Protein AF-A0A4Q6B117-F1 (afdb_monomer)

Foldseek 3Di:
DCVVVVVVVVVVVVVVVVVVVVVVVPPPPPLRVLQVVLVVCVVVVVLVVSLVSLVVSLVSVVVDPDDPPSNVVSVVVNVVSVVVVVVVVVVVVVVVVVVD

Radius of gyration: 23.7 Å; Cα contacts (8 Å, |Δi|>4): 47; chains: 1; bounding box: 56×23×78 Å

Structure (mmCIF, N/CA/C/O backbone):
data_AF-A0A4Q6B117-F1
#
_entry.id   AF-A0A4Q6B117-F1
#
loop_
_atom_site.group_PDB
_atom_site.id
_atom_site.type_symbol
_atom_site.label_atom_id
_atom_site.label_alt_id
_atom_site.label_comp_id
_atom_site.label_asym_id
_atom_site.label_entity_id
_atom_site.label_seq_id
_atom_site.pdbx_PDB_ins_code
_atom_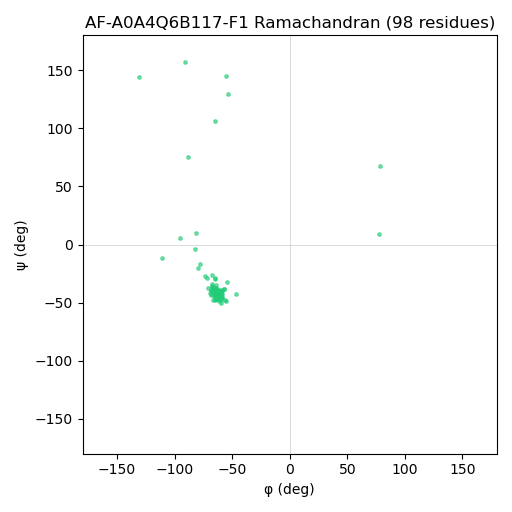site.Cartn_x
_atom_site.Cartn_y
_atom_site.Cartn_z
_atom_site.occupancy
_atom_site.B_iso_or_equiv
_atom_site.auth_seq_id
_atom_site.auth_comp_id
_atom_site.auth_asym_id
_atom_site.auth_atom_id
_atom_site.pdbx_PDB_model_num
ATOM 1 N N . MET A 1 1 ? 32.882 -12.525 -45.042 1.00 64.00 1 MET A N 1
ATOM 2 C CA . MET A 1 1 ? 31.546 -12.829 -44.483 1.00 64.00 1 MET A CA 1
ATOM 3 C C . MET A 1 1 ? 31.539 -13.023 -42.946 1.00 64.00 1 MET A C 1
ATOM 5 O O . MET A 1 1 ? 31.144 -14.088 -42.496 1.00 64.00 1 MET A O 1
ATOM 9 N N . PRO A 1 2 ? 31.935 -12.026 -42.118 1.00 70.81 2 PRO A N 1
ATOM 10 C CA . PRO A 1 2 ? 31.717 -12.077 -40.658 1.00 70.81 2 PRO A CA 1
ATOM 11 C C . PRO A 1 2 ? 30.675 -11.070 -40.119 1.00 70.81 2 PRO A C 1
ATOM 13 O O . PRO A 1 2 ? 30.241 -11.192 -38.980 1.00 70.81 2 PRO A O 1
ATOM 16 N N . VAL A 1 3 ? 30.240 -10.090 -40.924 1.00 79.56 3 VAL A N 1
ATOM 17 C CA . VAL A 1 3 ? 29.383 -8.967 -40.477 1.00 79.56 3 VAL A CA 1
ATOM 18 C C . VAL A 1 3 ? 28.002 -9.432 -39.988 1.00 79.56 3 VAL A C 1
ATOM 20 O O . VAL A 1 3 ? 27.483 -8.904 -39.009 1.00 79.56 3 VAL A O 1
ATOM 23 N N . TYR A 1 4 ? 27.446 -10.478 -40.606 1.00 88.00 4 TYR A N 1
ATOM 24 C CA . TYR A 1 4 ? 26.180 -11.098 -40.196 1.00 88.00 4 TYR A CA 1
ATOM 25 C C . TYR A 1 4 ? 26.195 -11.593 -38.737 1.00 88.00 4 TYR A C 1
ATOM 27 O O . TYR A 1 4 ? 25.213 -11.402 -38.022 1.00 88.00 4 TYR A O 1
ATOM 35 N N . TYR A 1 5 ? 27.314 -12.157 -38.266 1.00 88.69 5 TYR A N 1
ATOM 36 C CA . TYR A 1 5 ? 27.422 -12.645 -36.888 1.00 88.69 5 TYR A CA 1
ATOM 37 C C . TYR A 1 5 ? 27.361 -11.503 -35.874 1.00 88.69 5 TYR A C 1
ATOM 39 O O . TYR A 1 5 ? 26.720 -11.641 -34.836 1.00 88.69 5 TYR A O 1
ATOM 47 N N . PHE A 1 6 ? 27.961 -10.353 -36.196 1.00 88.56 6 PHE A N 1
ATOM 48 C CA . PHE A 1 6 ? 27.893 -9.165 -35.346 1.00 88.56 6 PHE A CA 1
ATOM 49 C C . PHE A 1 6 ? 26.480 -8.573 -35.297 1.00 88.56 6 PHE A C 1
ATOM 51 O O . PHE A 1 6 ? 26.021 -8.181 -34.226 1.00 88.56 6 PHE A O 1
ATOM 58 N N . ILE A 1 7 ? 25.762 -8.566 -36.425 1.00 90.38 7 ILE A N 1
ATOM 59 C CA . ILE A 1 7 ? 24.365 -8.108 -36.483 1.00 90.38 7 ILE A CA 1
ATOM 60 C C . ILE A 1 7 ? 23.464 -9.035 -35.653 1.00 90.38 7 ILE A C 1
ATOM 62 O O . ILE A 1 7 ? 22.675 -8.560 -34.837 1.00 90.38 7 ILE A O 1
ATOM 66 N N . TYR A 1 8 ? 23.613 -10.354 -35.796 1.00 92.38 8 TYR A N 1
ATOM 67 C CA . TYR A 1 8 ? 22.845 -11.327 -35.016 1.00 92.38 8 TYR A CA 1
ATOM 68 C C . TYR A 1 8 ? 23.153 -11.238 -33.510 1.00 92.38 8 TYR A C 1
ATOM 70 O O . TYR A 1 8 ? 22.239 -11.258 -32.681 1.00 92.38 8 TYR A O 1
ATOM 78 N N . ALA A 1 9 ? 24.424 -11.056 -33.141 1.00 91.19 9 ALA A N 1
ATOM 79 C CA . ALA A 1 9 ? 24.831 -10.843 -31.753 1.00 91.19 9 ALA A CA 1
ATOM 80 C C . ALA A 1 9 ? 24.225 -9.557 -31.163 1.00 91.19 9 ALA A C 1
ATOM 82 O O . ALA A 1 9 ? 23.729 -9.575 -30.040 1.00 91.19 9 ALA A O 1
ATOM 83 N N . ALA A 1 10 ? 24.185 -8.457 -31.921 1.00 92.00 10 ALA A N 1
ATOM 84 C CA . ALA A 1 10 ? 23.582 -7.206 -31.461 1.00 92.00 10 ALA A CA 1
ATOM 85 C C . ALA A 1 10 ? 22.063 -7.327 -31.236 1.00 92.00 10 ALA A C 1
ATOM 87 O O . ALA A 1 10 ? 21.547 -6.836 -30.231 1.00 92.00 10 ALA A O 1
ATOM 88 N N . ILE A 1 11 ? 21.349 -8.014 -32.135 1.00 93.88 11 ILE A N 1
ATOM 89 C CA . ILE A 1 11 ? 19.895 -8.222 -32.024 1.00 93.88 11 ILE A CA 1
ATOM 90 C C . ILE A 1 11 ? 19.564 -9.106 -30.821 1.00 93.88 11 ILE A C 1
ATOM 92 O O . ILE A 1 11 ? 18.706 -8.755 -30.012 1.00 93.88 11 ILE A O 1
ATOM 96 N N . THR A 1 12 ? 20.263 -10.233 -30.673 1.00 94.38 12 THR A N 1
ATOM 97 C CA . THR A 1 12 ? 20.047 -11.150 -29.544 1.00 94.38 12 THR A CA 1
ATOM 98 C C . THR A 1 12 ? 20.353 -10.477 -28.207 1.00 94.38 12 THR A C 1
ATOM 100 O O . THR A 1 12 ? 19.540 -10.571 -27.288 1.00 94.38 12 THR A O 1
ATOM 103 N N . LEU A 1 13 ? 21.447 -9.712 -28.110 1.00 93.56 13 LEU A N 1
ATOM 104 C CA . LEU A 1 13 ? 21.774 -8.930 -26.915 1.00 93.56 13 LEU A CA 1
ATOM 105 C C . LEU A 1 13 ? 20.695 -7.877 -26.609 1.00 93.56 13 LEU A C 1
ATOM 107 O O . LEU A 1 13 ? 20.277 -7.735 -25.460 1.00 93.56 13 LEU A O 1
ATOM 111 N N . GLY A 1 14 ? 20.193 -7.183 -27.634 1.00 93.62 14 GLY A N 1
ATOM 112 C CA . GLY A 1 14 ? 19.098 -6.222 -27.506 1.00 93.62 14 GLY A CA 1
ATOM 113 C C . GLY A 1 14 ? 17.810 -6.860 -26.979 1.00 93.62 14 GLY A C 1
ATOM 114 O O . GLY A 1 14 ? 17.200 -6.332 -26.049 1.00 93.62 14 GLY A O 1
ATOM 115 N N . CYS A 1 15 ? 17.427 -8.026 -27.505 1.00 93.00 15 CYS A N 1
ATOM 116 C CA . CYS A 1 15 ? 16.271 -8.783 -27.022 1.00 93.00 15 CYS A CA 1
ATOM 117 C C . CYS A 1 15 ? 16.444 -9.237 -25.567 1.00 93.00 15 CYS A C 1
ATOM 119 O O . CYS A 1 15 ? 15.514 -9.098 -24.775 1.00 93.00 15 CYS A O 1
ATOM 121 N N . VAL A 1 16 ? 17.628 -9.729 -25.189 1.00 93.88 16 VAL A N 1
ATOM 122 C CA . VAL A 1 16 ? 17.918 -10.149 -23.808 1.00 93.88 16 VAL A CA 1
ATOM 123 C C . VAL A 1 16 ? 17.815 -8.966 -22.843 1.00 93.88 16 VAL A C 1
ATOM 125 O O . VAL A 1 16 ? 17.144 -9.071 -21.816 1.00 93.88 16 VAL A O 1
ATOM 128 N N . LEU A 1 17 ? 18.404 -7.816 -23.185 1.00 90.12 17 LEU A N 1
ATOM 129 C CA . LEU A 1 17 ? 18.315 -6.598 -22.372 1.00 90.12 17 LEU A CA 1
ATOM 130 C C . LEU A 1 17 ? 16.876 -6.071 -22.271 1.00 90.12 17 LEU A C 1
ATOM 132 O O . LEU A 1 17 ? 16.453 -5.631 -21.199 1.00 90.12 17 LEU A O 1
ATOM 136 N N . PHE A 1 18 ? 16.107 -6.142 -23.359 1.00 89.31 18 PHE A N 1
ATOM 137 C CA . PHE A 1 18 ? 14.699 -5.748 -23.371 1.00 89.31 18 PHE A CA 1
ATOM 138 C C . PHE A 1 18 ? 13.852 -6.636 -22.451 1.00 89.31 18 PHE A C 1
ATOM 140 O O . PHE A 1 18 ? 13.083 -6.122 -21.635 1.00 89.31 18 PHE A O 1
ATOM 147 N N . LEU A 1 19 ? 14.034 -7.958 -22.525 1.00 86.56 19 LEU A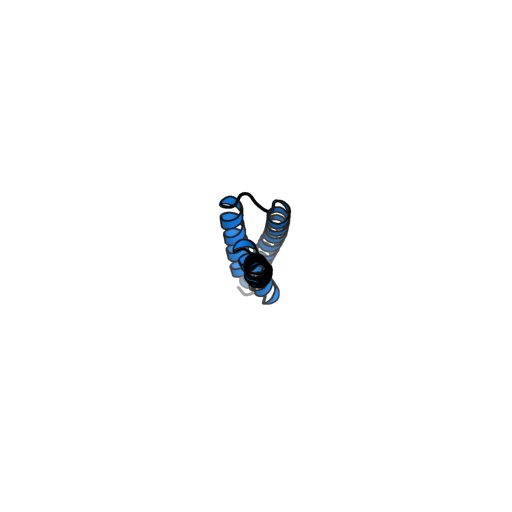 N 1
ATOM 148 C CA . LEU A 1 19 ? 13.343 -8.913 -21.659 1.00 86.56 19 LEU A CA 1
ATOM 149 C C . LEU A 1 19 ? 13.734 -8.709 -20.191 1.00 86.56 19 LEU A C 1
ATOM 151 O O . LEU A 1 19 ? 12.849 -8.601 -19.346 1.00 86.56 19 LEU A O 1
ATOM 155 N N . LEU A 1 20 ? 15.026 -8.556 -19.884 1.00 83.06 20 LEU A N 1
ATOM 156 C CA . LEU A 1 20 ? 15.502 -8.262 -18.526 1.00 83.06 20 LEU A CA 1
ATOM 157 C C . LEU A 1 20 ? 14.849 -7.000 -17.957 1.00 83.06 20 LEU A C 1
ATOM 159 O O . LEU A 1 20 ? 14.312 -7.027 -16.850 1.00 83.06 20 LEU A O 1
ATOM 163 N N . ARG A 1 21 ? 14.821 -5.907 -18.727 1.00 79.31 21 ARG A N 1
ATOM 164 C CA . ARG A 1 21 ? 14.158 -4.667 -18.307 1.00 79.31 21 ARG A CA 1
ATOM 165 C C . ARG A 1 21 ? 12.671 -4.890 -18.050 1.00 79.31 21 ARG A C 1
ATOM 167 O O . ARG A 1 21 ? 12.147 -4.386 -17.059 1.00 79.31 21 ARG A O 1
ATOM 174 N N . HIS A 1 22 ? 11.993 -5.642 -18.913 1.00 76.69 22 HIS A N 1
ATOM 175 C CA . HIS A 1 22 ? 10.573 -5.924 -18.741 1.00 76.69 22 HIS A CA 1
ATOM 176 C C . HIS A 1 22 ? 10.295 -6.741 -17.469 1.00 76.69 22 HIS A C 1
ATOM 178 O O . HIS A 1 22 ? 9.373 -6.407 -16.725 1.00 76.69 22 HIS A O 1
ATOM 184 N N . PHE A 1 23 ? 11.126 -7.742 -17.165 1.00 69.44 23 PHE A N 1
ATOM 185 C CA . PHE A 1 23 ? 11.028 -8.530 -15.933 1.00 69.44 23 PHE A CA 1
ATOM 186 C C . PHE A 1 23 ? 11.288 -7.693 -14.674 1.00 69.44 23 PHE A C 1
ATOM 188 O O . PHE A 1 23 ? 10.536 -7.806 -13.707 1.00 69.44 23 PHE A O 1
ATOM 195 N N . ILE A 1 24 ? 12.284 -6.803 -14.697 1.00 65.75 24 ILE A N 1
ATOM 196 C CA . ILE A 1 24 ? 12.587 -5.903 -13.572 1.00 65.75 24 ILE A CA 1
ATOM 197 C C . ILE A 1 24 ? 11.415 -4.948 -13.306 1.00 65.75 24 ILE A C 1
ATOM 199 O O . ILE A 1 24 ? 11.006 -4.777 -12.161 1.00 65.75 24 ILE A O 1
ATOM 203 N N . VAL A 1 25 ? 10.809 -4.382 -14.355 1.00 61.72 25 VAL A N 1
ATOM 204 C CA . VAL A 1 25 ? 9.625 -3.509 -14.230 1.00 61.72 25 VAL A CA 1
ATOM 205 C C . VAL A 1 25 ? 8.402 -4.269 -13.700 1.00 61.72 25 VAL A C 1
ATOM 207 O O . VAL A 1 25 ? 7.547 -3.676 -13.046 1.00 61.72 25 VAL A O 1
ATOM 210 N N . LYS A 1 26 ? 8.311 -5.578 -13.959 1.00 57.38 26 LYS A N 1
ATOM 211 C CA . LYS A 1 26 ? 7.202 -6.421 -13.499 1.00 57.38 26 LYS A CA 1
ATOM 212 C C . LYS A 1 26 ? 7.333 -6.842 -12.033 1.00 57.38 26 LYS A C 1
ATOM 214 O O . LYS A 1 26 ? 6.322 -7.196 -11.428 1.00 57.38 26 LYS A O 1
ATOM 219 N N . SER A 1 27 ? 8.532 -6.792 -11.444 1.00 55.44 27 SER A N 1
ATOM 220 C CA . SER A 1 27 ? 8.662 -6.931 -9.992 1.00 55.44 27 SER A CA 1
ATOM 221 C C . SER A 1 27 ? 7.975 -5.734 -9.331 1.00 55.44 27 SER A C 1
ATOM 223 O O . SER A 1 27 ? 8.430 -4.595 -9.432 1.00 55.44 27 SER A O 1
ATOM 225 N N . ALA A 1 28 ? 6.803 -5.978 -8.739 1.00 62.88 28 ALA A N 1
ATOM 226 C CA . ALA A 1 28 ? 6.044 -4.944 -8.054 1.00 62.88 28 ALA A CA 1
ATOM 227 C C . ALA A 1 28 ? 6.956 -4.280 -7.018 1.00 62.88 28 ALA A C 1
ATOM 229 O O . ALA A 1 28 ? 7.602 -4.978 -6.234 1.00 62.88 28 ALA A O 1
ATOM 230 N N . SER A 1 29 ? 7.022 -2.947 -7.028 1.00 76.56 29 SER A N 1
ATOM 231 C CA . SER A 1 29 ? 7.809 -2.214 -6.039 1.00 76.56 29 SER A CA 1
ATOM 232 C C . SER A 1 29 ? 7.362 -2.611 -4.631 1.00 76.56 29 SER A C 1
ATOM 234 O O . SER A 1 29 ? 6.175 -2.863 -4.414 1.00 76.56 29 SER A O 1
ATOM 236 N N . LEU A 1 30 ? 8.293 -2.658 -3.675 1.00 82.88 30 LEU A N 1
ATOM 237 C CA . LEU A 1 30 ? 8.006 -3.022 -2.282 1.00 82.88 30 LEU A CA 1
ATOM 238 C C . LEU A 1 30 ? 6.762 -2.292 -1.712 1.00 82.88 30 LEU A C 1
ATOM 240 O O . LEU A 1 30 ? 5.900 -2.965 -1.150 1.00 82.88 30 LEU A O 1
ATOM 244 N N . PRO A 1 31 ? 6.546 -0.978 -1.960 1.00 84.19 31 PRO A N 1
ATOM 245 C CA . PRO A 1 31 ? 5.297 -0.301 -1.597 1.00 84.19 31 PRO A CA 1
ATOM 246 C C . PRO A 1 31 ? 4.018 -0.896 -2.184 1.00 84.19 31 PRO A C 1
ATOM 248 O O . PRO A 1 31 ? 2.979 -0.91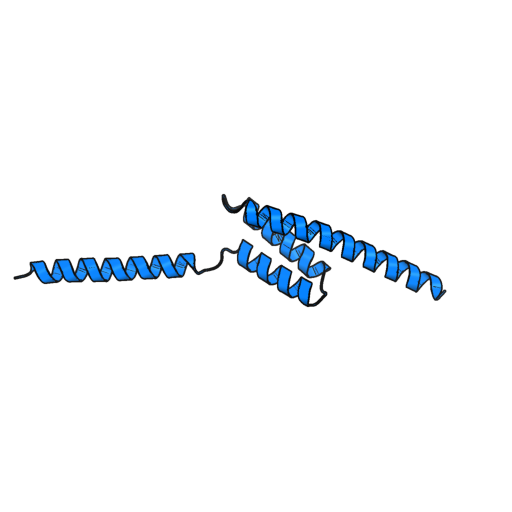6 -1.531 1.00 84.19 31 PRO A O 1
ATOM 251 N N . THR A 1 32 ? 4.074 -1.349 -3.435 1.00 85.81 32 THR A N 1
ATOM 252 C CA . THR A 1 32 ? 2.929 -1.953 -4.124 1.00 85.81 32 THR A CA 1
ATOM 253 C C . THR A 1 32 ? 2.625 -3.327 -3.536 1.00 85.81 32 THR A C 1
ATOM 255 O O . THR A 1 32 ? 1.459 -3.672 -3.372 1.00 85.81 32 THR A O 1
ATOM 258 N N . GLN A 1 33 ? 3.657 -4.093 -3.170 1.00 88.06 33 GLN A N 1
ATOM 259 C CA . GLN A 1 33 ? 3.488 -5.377 -2.487 1.00 88.06 33 GLN A CA 1
ATOM 260 C C . GLN A 1 33 ? 2.842 -5.189 -1.111 1.00 88.06 33 GLN A C 1
ATOM 262 O O . GLN A 1 33 ? 1.849 -5.845 -0.810 1.00 88.06 33 GLN A O 1
ATOM 267 N N . LEU A 1 34 ? 3.339 -4.228 -0.325 1.00 90.12 34 LEU A N 1
ATOM 268 C CA . LEU A 1 34 ? 2.764 -3.877 0.975 1.00 90.12 34 LEU A CA 1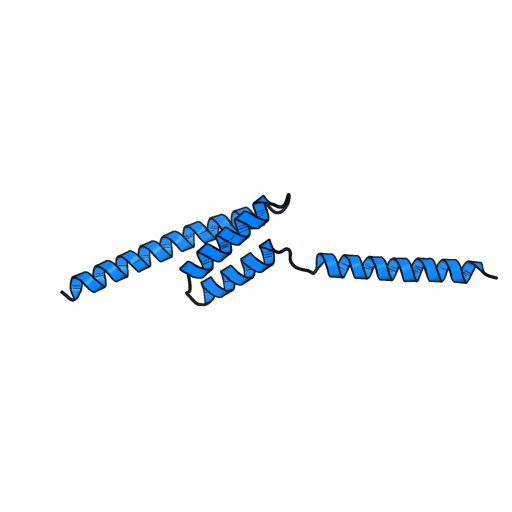
ATOM 269 C C . LEU A 1 34 ? 1.320 -3.375 0.841 1.00 90.12 34 LEU A C 1
ATOM 271 O O . LEU A 1 34 ? 0.460 -3.758 1.624 1.00 90.12 34 LEU A O 1
ATOM 275 N N . TYR A 1 35 ? 1.011 -2.586 -0.192 1.00 89.69 35 TYR A N 1
ATOM 276 C CA . TYR A 1 35 ? -0.365 -2.168 -0.470 1.00 89.69 35 TYR A CA 1
ATOM 277 C C . TYR A 1 35 ? -1.301 -3.358 -0.729 1.00 89.69 35 TYR A C 1
ATOM 279 O O . TYR A 1 35 ? -2.405 -3.403 -0.191 1.00 89.69 35 TYR A O 1
ATOM 287 N N . VAL A 1 36 ? -0.868 -4.334 -1.533 1.00 90.69 36 VAL A N 1
ATOM 288 C CA . VAL A 1 36 ? -1.654 -5.547 -1.812 1.00 90.69 36 VAL A CA 1
ATOM 289 C C . VAL A 1 36 ? -1.829 -6.386 -0.546 1.00 90.69 36 VAL A C 1
ATOM 291 O O . VAL A 1 36 ? -2.926 -6.870 -0.284 1.00 90.69 36 VAL A O 1
ATOM 294 N N . GLN A 1 37 ? -0.786 -6.514 0.274 1.00 92.31 37 GLN A N 1
ATOM 295 C CA . GLN A 1 37 ? -0.864 -7.215 1.553 1.00 92.31 37 GLN A CA 1
ATOM 296 C C . GLN A 1 37 ? -1.847 -6.538 2.521 1.00 92.31 37 GLN A C 1
ATOM 298 O O . GLN A 1 37 ? -2.678 -7.223 3.115 1.00 92.31 37 GLN A O 1
ATOM 303 N N . GLY A 1 38 ? -1.814 -5.205 2.621 1.00 92.88 38 GLY A N 1
ATOM 304 C CA . GLY A 1 38 ? -2.777 -4.435 3.414 1.00 92.88 38 GLY A CA 1
ATOM 305 C C . GLY A 1 38 ? -4.213 -4.639 2.932 1.00 92.88 38 GLY A C 1
ATOM 306 O O . GLY A 1 38 ? -5.114 -4.819 3.744 1.00 92.88 38 GLY A O 1
ATOM 307 N N . LEU A 1 39 ? -4.422 -4.721 1.614 1.00 93.56 39 LEU A N 1
ATOM 308 C CA . LEU A 1 39 ? -5.735 -4.999 1.031 1.00 93.56 39 LEU A CA 1
ATOM 309 C C . LEU A 1 39 ? -6.239 -6.412 1.363 1.00 93.56 39 LEU A C 1
ATOM 311 O O . LEU A 1 39 ? -7.428 -6.600 1.600 1.00 93.56 39 LEU A O 1
ATOM 315 N N . HIS A 1 40 ? -5.354 -7.411 1.397 1.00 93.56 40 HIS A N 1
ATOM 316 C CA . HIS A 1 40 ? -5.725 -8.759 1.830 1.00 93.56 40 HIS A CA 1
ATOM 317 C C . HIS A 1 40 ? -6.129 -8.798 3.306 1.00 93.56 40 HIS A C 1
ATOM 319 O O . HIS A 1 40 ? -7.132 -9.426 3.630 1.00 93.56 40 HIS A O 1
ATOM 325 N N . ALA A 1 41 ? -5.395 -8.109 4.183 1.00 91.88 41 ALA A N 1
ATOM 326 C CA . ALA A 1 41 ? -5.754 -7.999 5.596 1.00 91.88 41 ALA A CA 1
ATOM 327 C C . ALA A 1 41 ? -7.098 -7.265 5.788 1.00 91.88 41 ALA A C 1
ATOM 329 O O . ALA A 1 41 ? -7.963 -7.756 6.510 1.00 91.88 41 ALA A O 1
ATOM 330 N N . GLU A 1 42 ? -7.324 -6.173 5.047 1.00 90.81 42 GLU A N 1
ATOM 331 C CA . GLU A 1 42 ? -8.591 -5.425 5.036 1.00 90.81 42 GLU A CA 1
ATOM 332 C C . GLU A 1 42 ? -9.765 -6.325 4.618 1.00 90.81 42 GLU A C 1
ATOM 334 O O . GLU A 1 42 ? -10.793 -6.358 5.291 1.00 90.81 42 GLU A O 1
ATOM 339 N N . ASN A 1 43 ? -9.594 -7.124 3.560 1.00 91.88 43 ASN A N 1
ATOM 340 C CA . ASN A 1 43 ? -10.616 -8.064 3.085 1.00 91.88 43 ASN A CA 1
ATOM 341 C C . ASN A 1 43 ? -10.878 -9.224 4.058 1.00 91.88 43 ASN A C 1
ATOM 343 O O . ASN A 1 43 ? -11.970 -9.789 4.053 1.00 91.88 43 ASN A O 1
ATOM 347 N N . ASN A 1 44 ? -9.891 -9.582 4.880 1.00 92.62 44 ASN A N 1
ATOM 348 C CA . ASN A 1 44 ? -10.030 -10.603 5.915 1.00 92.62 44 ASN A CA 1
ATOM 349 C C . ASN A 1 44 ? -10.680 -10.058 7.201 1.00 92.62 44 ASN A C 1
ATOM 351 O O . ASN A 1 44 ? -10.918 -10.830 8.128 1.00 92.62 44 ASN A O 1
ATOM 355 N N . GLY A 1 45 ? -10.964 -8.752 7.269 1.00 90.88 45 GLY A N 1
ATOM 356 C CA . GLY A 1 45 ? -11.489 -8.085 8.461 1.00 90.88 45 GLY A CA 1
ATOM 357 C C . GLY A 1 45 ? -10.436 -7.814 9.539 1.00 90.8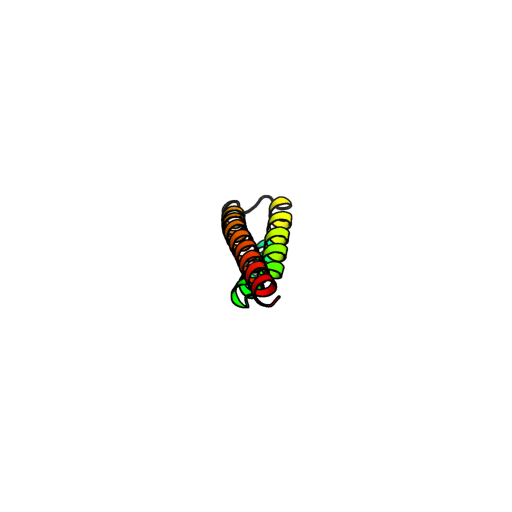8 45 GLY A C 1
ATOM 358 O O . GLY A 1 45 ? -10.790 -7.394 10.638 1.00 90.88 45 GLY A O 1
ATOM 359 N N . ASP A 1 46 ? -9.153 -8.033 9.240 1.00 93.88 46 ASP A N 1
ATOM 360 C CA . ASP A 1 46 ? -8.042 -7.722 10.139 1.00 93.88 46 ASP A CA 1
ATOM 361 C C . ASP A 1 46 ? -7.593 -6.273 9.913 1.00 93.88 46 ASP A C 1
ATOM 363 O O . ASP A 1 46 ? -6.608 -5.976 9.227 1.00 93.88 46 ASP A O 1
ATOM 367 N N . TYR A 1 47 ? -8.402 -5.348 10.431 1.00 91.62 47 TYR A N 1
ATOM 368 C CA . TYR A 1 47 ? -8.202 -3.918 10.216 1.00 91.62 47 TYR A CA 1
ATOM 369 C C . TYR A 1 47 ? -6.929 -3.407 10.903 1.00 91.62 47 TYR A C 1
ATOM 371 O O . TYR A 1 47 ? -6.219 -2.585 10.333 1.00 91.62 47 TYR A O 1
ATOM 379 N N . GLU A 1 48 ? -6.569 -3.920 12.078 1.00 90.25 48 GLU A N 1
ATOM 380 C CA . GLU A 1 48 ? -5.335 -3.506 12.756 1.00 90.25 48 GLU A CA 1
ATOM 381 C C . GLU A 1 48 ? -4.090 -3.916 11.956 1.00 90.25 48 GLU A C 1
ATOM 383 O O . GLU A 1 48 ? -3.226 -3.076 11.681 1.00 90.25 48 GLU A O 1
ATOM 388 N N . ALA A 1 49 ? -4.017 -5.168 11.486 1.00 91.88 49 ALA A N 1
ATOM 389 C CA . ALA A 1 49 ? -2.895 -5.612 10.660 1.00 91.88 49 ALA A CA 1
ATOM 390 C C . ALA A 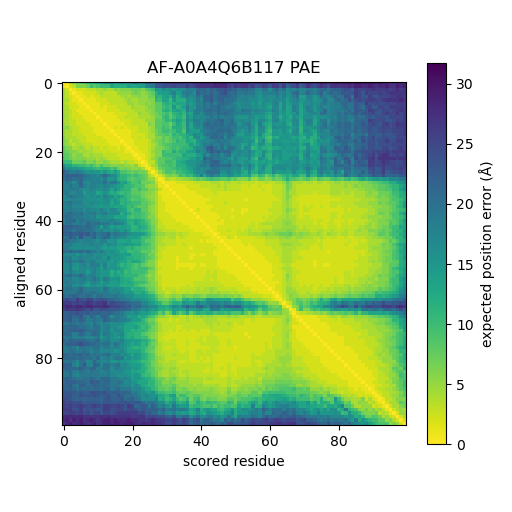1 49 ? -2.839 -4.868 9.318 1.00 91.88 49 ALA A C 1
ATOM 392 O O . ALA A 1 49 ? -1.755 -4.517 8.834 1.00 91.88 49 ALA A O 1
ATOM 393 N N . ALA A 1 50 ? -3.996 -4.582 8.716 1.00 93.81 50 ALA A N 1
ATOM 394 C CA . ALA A 1 50 ? -4.082 -3.785 7.500 1.00 93.81 50 ALA A CA 1
ATOM 395 C C . ALA A 1 50 ? -3.549 -2.357 7.710 1.00 93.81 50 ALA A C 1
ATOM 397 O O . ALA A 1 50 ? -2.771 -1.880 6.880 1.00 93.81 50 ALA A O 1
ATOM 398 N N . ALA A 1 51 ? -3.890 -1.698 8.824 1.00 93.94 51 ALA A N 1
ATOM 399 C CA . ALA A 1 51 ? -3.401 -0.359 9.156 1.00 93.94 51 ALA A CA 1
ATOM 400 C C . ALA A 1 51 ? -1.868 -0.333 9.269 1.00 93.94 51 ALA A C 1
ATOM 402 O O . ALA A 1 51 ? -1.219 0.442 8.565 1.00 93.94 51 ALA A O 1
ATOM 403 N N . VAL A 1 52 ? -1.279 -1.254 10.039 1.00 95.06 52 VAL A N 1
ATOM 404 C CA . VAL A 1 52 ? 0.185 -1.374 10.202 1.00 95.06 52 VAL A CA 1
ATOM 405 C C . VAL A 1 52 ? 0.885 -1.621 8.860 1.00 95.06 52 VAL A C 1
ATOM 407 O O . VAL A 1 52 ? 1.944 -1.054 8.564 1.00 95.06 52 VAL A O 1
ATOM 410 N N . THR A 1 53 ? 0.284 -2.447 8.004 1.00 93.94 53 THR A N 1
ATOM 411 C CA . THR A 1 53 ? 0.841 -2.757 6.681 1.00 93.94 53 THR A CA 1
ATOM 412 C C . THR A 1 53 ? 0.795 -1.536 5.754 1.00 93.94 53 THR A C 1
ATOM 414 O O . THR A 1 53 ? 1.765 -1.250 5.045 1.00 93.94 53 THR A O 1
ATOM 417 N N . TYR A 1 54 ? -0.290 -0.760 5.791 1.00 94.19 54 TYR A N 1
ATOM 418 C CA . TYR A 1 54 ? -0.413 0.497 5.051 1.00 94.19 54 TYR A CA 1
ATOM 419 C C . TYR A 1 54 ? 0.560 1.576 5.555 1.00 94.19 54 TYR A C 1
ATOM 421 O O . TYR A 1 54 ? 1.167 2.278 4.741 1.00 94.19 54 TYR A O 1
ATOM 429 N N . GLU A 1 55 ? 0.783 1.687 6.864 1.00 93.56 55 GLU A N 1
ATOM 430 C CA . GLU A 1 55 ? 1.807 2.577 7.429 1.00 93.56 55 GLU A CA 1
ATOM 431 C C . GLU A 1 55 ? 3.212 2.196 6.958 1.00 93.56 55 GLU A C 1
ATOM 433 O O . GLU A 1 55 ? 3.984 3.052 6.517 1.00 93.56 55 GLU A O 1
ATOM 438 N N . SER A 1 56 ? 3.516 0.898 6.959 1.00 91.62 56 SER A N 1
ATOM 439 C CA . SER A 1 56 ? 4.785 0.364 6.457 1.00 91.62 56 SER A CA 1
ATOM 440 C C . SER A 1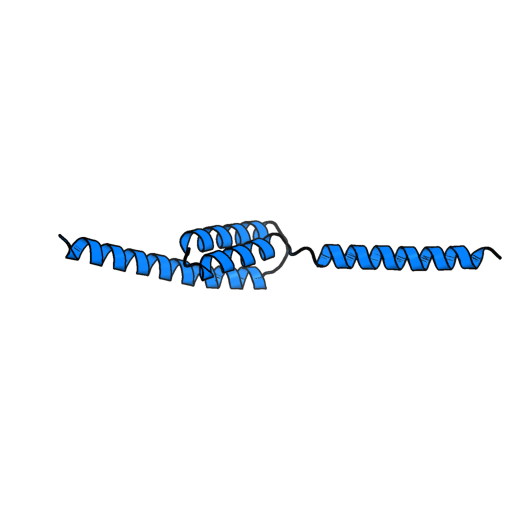 56 ? 4.983 0.702 4.975 1.00 91.62 56 SER A C 1
ATOM 442 O O . SER A 1 56 ? 6.059 1.151 4.571 1.00 91.62 56 SER A O 1
ATOM 444 N N . ALA A 1 57 ? 3.924 0.592 4.164 1.00 90.62 57 ALA A N 1
ATOM 445 C CA . ALA A 1 57 ? 3.948 1.005 2.763 1.00 90.62 57 ALA A CA 1
ATOM 446 C C . ALA A 1 57 ? 4.268 2.503 2.609 1.00 90.62 57 ALA A C 1
ATOM 448 O O . ALA A 1 57 ? 5.056 2.872 1.739 1.00 90.62 57 ALA A O 1
ATOM 449 N N . LEU A 1 58 ? 3.716 3.375 3.462 1.00 90.56 58 LEU A N 1
ATOM 450 C CA . LEU A 1 58 ? 4.017 4.813 3.443 1.00 90.56 58 LEU A CA 1
ATOM 451 C C . LEU A 1 58 ? 5.471 5.117 3.807 1.00 90.56 58 LEU A C 1
ATOM 453 O O . LEU A 1 58 ? 6.064 6.020 3.212 1.00 90.56 58 LEU A O 1
ATOM 457 N N . VAL A 1 59 ? 6.052 4.387 4.760 1.00 90.25 59 VAL A N 1
ATOM 458 C CA . VAL A 1 59 ? 7.472 4.527 5.119 1.00 90.25 59 VAL A CA 1
ATOM 459 C C . VAL A 1 59 ? 8.358 4.184 3.922 1.00 90.25 59 VAL A C 1
ATOM 461 O O . VAL A 1 59 ? 9.265 4.949 3.596 1.00 90.25 59 VAL A O 1
ATOM 464 N N . GLU A 1 60 ? 8.063 3.094 3.216 1.00 86.44 60 GLU A N 1
ATOM 465 C CA . GLU A 1 60 ? 8.808 2.701 2.015 1.00 86.44 60 GLU A CA 1
ATOM 466 C C . GLU A 1 60 ? 8.611 3.679 0.847 1.00 86.44 60 GLU A C 1
ATOM 468 O O . GLU A 1 60 ? 9.564 3.998 0.135 1.00 86.44 60 GLU A O 1
ATOM 473 N N . ILE A 1 61 ? 7.410 4.245 0.682 1.00 85.19 61 ILE A N 1
ATOM 474 C CA . ILE A 1 61 ? 7.167 5.297 -0.320 1.00 85.19 61 ILE A CA 1
ATOM 475 C C . ILE A 1 61 ? 7.987 6.545 -0.010 1.00 85.19 61 ILE A C 1
ATOM 477 O O . ILE A 1 61 ? 8.548 7.124 -0.931 1.00 85.19 61 ILE A O 1
ATOM 481 N N . LYS A 1 62 ? 8.105 6.941 1.263 1.00 83.19 62 LYS A N 1
ATOM 482 C CA . LYS A 1 62 ? 8.928 8.093 1.670 1.00 83.19 62 LYS A CA 1
ATOM 483 C C . LYS A 1 62 ? 10.421 7.882 1.401 1.00 83.19 62 LYS A C 1
ATOM 485 O O . LYS A 1 62 ? 11.125 8.859 1.162 1.00 83.19 62 LYS A O 1
ATOM 490 N N . LYS A 1 63 ? 10.908 6.636 1.440 1.00 82.00 63 LYS A N 1
ATOM 491 C CA . LYS A 1 63 ? 12.300 6.292 1.089 1.00 82.00 63 LYS A CA 1
ATOM 492 C C . LYS A 1 63 ? 12.554 6.391 -0.420 1.0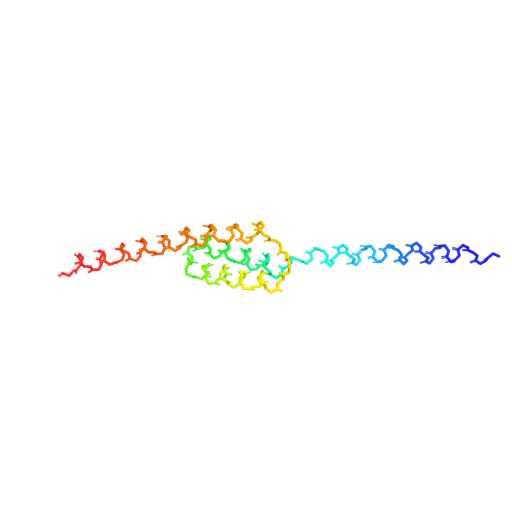0 82.00 63 LYS A C 1
ATOM 494 O O . LYS A 1 63 ? 13.676 6.673 -0.837 1.00 82.00 63 LYS A O 1
ATOM 499 N N . GLY A 1 64 ? 11.528 6.169 -1.241 1.00 69.81 64 GLY A N 1
ATOM 500 C CA . GLY A 1 64 ? 11.587 6.311 -2.695 1.00 69.81 64 GLY A CA 1
ATOM 501 C C . GLY A 1 64 ? 11.204 7.712 -3.191 1.00 69.81 64 GLY A C 1
ATOM 502 O O . GLY A 1 64 ? 10.458 8.446 -2.559 1.00 69.81 64 GLY A O 1
ATOM 503 N N . ARG A 1 65 ? 11.661 8.094 -4.391 1.00 63.09 65 ARG A N 1
ATOM 504 C CA . ARG A 1 65 ? 11.210 9.328 -5.079 1.00 63.09 65 ARG A CA 1
ATOM 505 C C . ARG A 1 65 ? 9.872 9.179 -5.827 1.00 63.09 65 ARG A C 1
ATOM 507 O O . ARG A 1 65 ? 9.527 10.055 -6.614 1.00 63.09 65 ARG A O 1
ATOM 514 N N . PHE A 1 66 ? 9.129 8.083 -5.650 1.00 61.44 66 PHE A N 1
ATOM 515 C CA . PHE A 1 66 ? 8.057 7.713 -6.583 1.00 61.44 66 PHE A CA 1
ATOM 516 C C . PHE A 1 66 ? 6.706 7.375 -5.936 1.00 61.44 66 PHE A C 1
ATOM 518 O O . PHE A 1 66 ? 6.629 6.696 -4.918 1.00 61.44 66 PHE A O 1
ATOM 525 N N . ASN A 1 67 ? 5.653 7.782 -6.663 1.00 63.88 67 ASN A N 1
ATOM 526 C CA . ASN A 1 67 ? 4.216 7.508 -6.508 1.00 63.88 67 ASN A CA 1
ATOM 527 C C . ASN A 1 67 ? 3.431 8.287 -5.435 1.00 63.88 67 ASN A C 1
ATOM 529 O O . ASN A 1 67 ? 2.821 7.708 -4.535 1.00 63.88 67 ASN A O 1
ATOM 533 N N . SER A 1 68 ? 3.280 9.599 -5.662 1.00 73.81 68 SER A N 1
ATOM 534 C CA . SER A 1 68 ? 2.295 10.450 -4.968 1.00 73.81 68 SER A CA 1
ATOM 535 C C . SER A 1 68 ? 0.854 9.920 -5.067 1.00 73.81 68 SER A C 1
ATOM 537 O O . SER A 1 68 ? 0.074 10.060 -4.127 1.00 73.81 68 SER A O 1
ATOM 539 N N . ALA A 1 69 ? 0.499 9.255 -6.173 1.00 84.62 69 ALA A N 1
ATOM 540 C CA . ALA A 1 69 ? -0.820 8.651 -6.355 1.00 84.62 69 ALA A CA 1
ATOM 541 C C . ALA A 1 69 ? -1.063 7.455 -5.415 1.00 84.62 69 ALA A C 1
ATOM 543 O O . ALA A 1 69 ? -2.138 7.351 -4.825 1.00 84.62 69 ALA A O 1
ATOM 544 N N . LEU A 1 70 ? -0.071 6.568 -5.247 1.00 84.94 70 LEU A N 1
ATOM 545 C CA . LEU A 1 70 ? -0.175 5.428 -4.327 1.00 84.94 70 LEU A CA 1
ATOM 546 C C . LEU A 1 70 ? -0.184 5.908 -2.875 1.00 84.94 70 LEU A C 1
ATOM 548 O O . LEU A 1 70 ? -1.006 5.452 -2.087 1.00 84.94 70 LEU A O 1
ATOM 552 N N . GLN A 1 71 ? 0.664 6.886 -2.551 1.00 88.62 71 GLN A N 1
ATOM 553 C CA . GLN A 1 71 ? 0.687 7.527 -1.239 1.00 88.62 71 GLN A CA 1
ATOM 554 C C . GLN A 1 71 ? -0.686 8.092 -0.861 1.00 88.62 71 GLN A C 1
ATOM 556 O O . GLN A 1 71 ? -1.177 7.838 0.237 1.00 88.62 71 GLN A O 1
ATOM 561 N N . LYS A 1 72 ? -1.319 8.835 -1.779 1.00 90.75 72 LYS A N 1
ATOM 562 C CA . LYS A 1 72 ? -2.648 9.411 -1.560 1.00 90.75 72 LYS A CA 1
ATOM 563 C C . LYS A 1 72 ? -3.692 8.323 -1.301 1.00 90.75 72 LYS A C 1
ATOM 565 O O . LYS A 1 72 ? -4.432 8.431 -0.329 1.00 90.75 72 LYS A O 1
ATOM 570 N N . LYS A 1 73 ? -3.701 7.257 -2.110 1.00 90.62 73 LYS A N 1
ATOM 571 C CA . LYS A 1 73 ? -4.617 6.119 -1.921 1.00 90.62 73 LYS A CA 1
ATOM 572 C C . LYS A 1 73 ? -4.434 5.439 -0.567 1.00 90.62 73 LYS A C 1
ATOM 574 O O . LYS A 1 73 ? -5.422 5.149 0.099 1.00 90.62 73 LYS A O 1
ATOM 579 N N . ILE A 1 74 ? -3.187 5.202 -0.155 1.00 91.44 74 ILE A N 1
ATOM 580 C CA . ILE A 1 74 ? -2.900 4.593 1.147 1.00 91.44 74 ILE A CA 1
ATOM 581 C C . ILE A 1 74 ? -3.401 5.494 2.278 1.00 91.44 74 ILE A C 1
ATOM 583 O O . ILE A 1 74 ? -4.095 5.011 3.161 1.00 91.44 74 ILE A O 1
ATOM 587 N N . LEU A 1 75 ? -3.119 6.800 2.227 1.00 92.94 75 LEU A N 1
ATOM 588 C CA . LEU A 1 75 ? -3.579 7.754 3.242 1.00 92.94 75 LEU A CA 1
ATOM 589 C C . LEU A 1 75 ? -5.107 7.809 3.359 1.00 92.94 75 LEU A C 1
ATOM 591 O O . LEU A 1 75 ? -5.631 7.896 4.466 1.00 92.94 75 LEU A O 1
ATOM 595 N N . GLU A 1 76 ? -5.823 7.777 2.235 1.00 93.81 76 GLU A N 1
ATOM 596 C CA . GLU A 1 76 ? -7.288 7.740 2.230 1.00 93.81 76 GLU A CA 1
ATOM 597 C C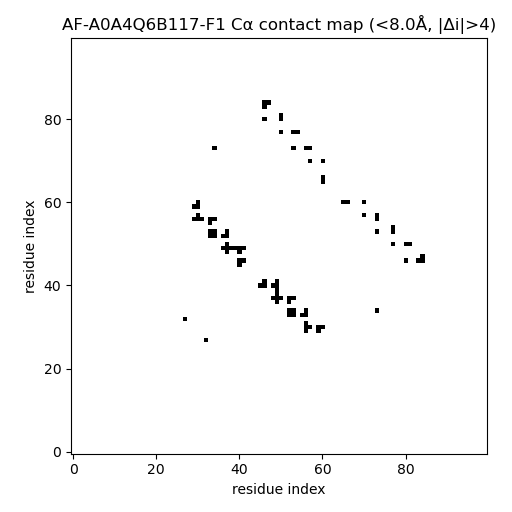 . GLU A 1 76 ? -7.817 6.458 2.879 1.00 93.81 76 GLU A C 1
ATOM 599 O O . GLU A 1 76 ? -8.689 6.535 3.743 1.00 93.81 76 GLU A O 1
ATOM 604 N N . LYS A 1 77 ? -7.247 5.295 2.542 1.00 92.19 77 LYS A N 1
ATOM 605 C CA . LYS A 1 77 ? -7.622 4.022 3.172 1.00 92.19 77 LYS A CA 1
ATOM 606 C C . LYS A 1 77 ? -7.340 3.997 4.670 1.00 92.19 77 LYS A C 1
ATOM 608 O O . LYS A 1 77 ? -8.191 3.558 5.430 1.00 92.19 77 LYS A O 1
ATOM 613 N N . LEU A 1 78 ? -6.195 4.521 5.096 1.00 94.44 78 LEU A N 1
ATOM 614 C CA . LEU A 1 78 ? -5.782 4.553 6.500 1.00 94.44 78 LEU A CA 1
ATOM 615 C C . LEU A 1 78 ? -6.757 5.365 7.367 1.00 94.44 78 LEU A C 1
ATOM 617 O O . LEU A 1 78 ? -7.118 4.938 8.457 1.00 94.44 78 LEU A O 1
ATOM 621 N N . LYS A 1 79 ? -7.261 6.495 6.848 1.00 94.44 79 LYS A N 1
ATOM 622 C CA . LYS A 1 79 ? -8.300 7.290 7.528 1.00 94.44 79 LYS A CA 1
ATOM 623 C C . LYS A 1 79 ? -9.588 6.504 7.743 1.00 94.44 79 LYS A C 1
ATOM 625 O O . LYS A 1 79 ? -10.170 6.578 8.819 1.00 94.44 79 LYS A O 1
ATOM 630 N N . VAL A 1 80 ? -10.035 5.783 6.715 1.00 94.12 80 VAL A N 1
ATOM 631 C CA . VAL A 1 80 ? -11.241 4.951 6.807 1.00 94.12 80 VAL A CA 1
ATOM 632 C C . VAL A 1 80 ? -11.015 3.818 7.801 1.00 94.12 80 VAL A C 1
ATOM 634 O O . VAL A 1 80 ? -11.867 3.582 8.648 1.00 94.12 80 VAL A O 1
ATOM 637 N N . LEU A 1 81 ? -9.854 3.165 7.742 1.00 92.94 81 LEU A N 1
ATOM 638 C CA . LEU A 1 81 ? -9.511 2.072 8.641 1.00 92.94 81 LEU A CA 1
ATOM 639 C C . LEU A 1 81 ? -9.504 2.489 10.109 1.00 92.94 81 LEU A C 1
ATOM 641 O O . LEU A 1 81 ? -10.117 1.808 10.921 1.00 92.94 81 LEU A O 1
ATOM 645 N N . HIS A 1 82 ? -8.866 3.612 10.447 1.00 93.12 82 HIS A N 1
ATOM 646 C CA . HIS A 1 82 ? -8.877 4.116 11.821 1.00 93.12 82 HIS A CA 1
ATOM 647 C C . HIS A 1 82 ? -10.295 4.391 12.315 1.00 93.12 82 HIS A C 1
ATOM 649 O O . HIS A 1 82 ? -10.643 3.975 13.411 1.00 93.12 82 HIS A O 1
ATOM 655 N N . LEU A 1 83 ? -11.149 4.988 11.480 1.00 93.31 83 LEU A N 1
ATOM 656 C CA . LEU A 1 83 ? -12.545 5.216 11.845 1.00 93.31 83 LEU A CA 1
ATOM 657 C C . LEU A 1 83 ? -13.316 3.905 12.078 1.00 93.31 83 LEU A C 1
ATOM 659 O O . LEU A 1 83 ? -14.139 3.829 12.986 1.00 93.31 83 LEU A O 1
ATOM 663 N N . VAL A 1 84 ? -13.058 2.869 11.276 1.00 91.38 84 VAL A N 1
ATOM 664 C CA . VAL A 1 84 ? -13.674 1.546 11.461 1.00 91.38 84 VAL A CA 1
ATOM 665 C C . VAL A 1 84 ? -13.192 0.891 12.757 1.00 91.38 84 VAL A C 1
ATOM 667 O O . VAL A 1 84 ? -14.015 0.358 13.500 1.00 91.38 84 VAL A O 1
ATOM 670 N N . ILE A 1 85 ? -11.891 0.960 13.046 1.00 90.94 85 ILE A N 1
ATOM 671 C CA . ILE A 1 85 ? -11.296 0.431 14.281 1.00 90.94 85 ILE A CA 1
ATOM 672 C C . ILE A 1 85 ? -11.890 1.142 15.503 1.00 90.94 85 ILE A C 1
ATOM 674 O O . ILE A 1 85 ? -12.361 0.477 16.424 1.00 90.94 85 ILE A O 1
ATOM 678 N N . ASP A 1 86 ? -11.948 2.475 15.486 1.00 91.69 86 ASP A N 1
ATOM 679 C CA . ASP A 1 86 ? -12.536 3.277 16.565 1.00 91.69 86 ASP A CA 1
ATOM 680 C C . ASP A 1 86 ? -14.007 2.906 16.795 1.00 91.69 86 ASP A C 1
ATOM 682 O O . ASP A 1 86 ? -14.423 2.633 17.921 1.00 91.69 86 ASP A O 1
ATOM 686 N N . TYR A 1 87 ? -14.785 2.783 15.719 1.00 90.88 87 TYR A N 1
ATOM 687 C CA . TYR A 1 87 ? -16.186 2.379 15.807 1.00 90.88 87 TYR A CA 1
ATOM 688 C C . TYR A 1 87 ? -16.362 0.971 16.393 1.00 90.88 87 TYR A C 1
ATOM 690 O O . TYR A 1 87 ? -17.253 0.729 17.212 1.00 90.88 87 TYR A O 1
ATOM 698 N N . GLN A 1 88 ? -15.514 0.024 15.991 1.00 87.69 88 GLN A N 1
ATOM 699 C CA . GLN A 1 88 ? -15.541 -1.339 16.513 1.00 87.69 88 GLN A CA 1
ATOM 700 C C . GLN A 1 88 ? -15.188 -1.370 18.006 1.00 87.69 88 GLN A C 1
ATOM 702 O O . GLN A 1 88 ? -15.816 -2.099 18.780 1.00 87.69 88 GLN A O 1
ATOM 707 N N . ASN A 1 89 ? -14.245 -0.531 18.433 1.00 88.06 89 ASN A N 1
ATOM 708 C CA . ASN A 1 89 ? -13.884 -0.367 19.836 1.00 88.06 89 ASN A CA 1
ATOM 709 C C . ASN A 1 89 ? -15.039 0.218 20.663 1.00 88.06 89 ASN A C 1
ATOM 711 O O . ASN A 1 89 ? -15.354 -0.322 21.727 1.00 88.06 89 ASN A O 1
ATOM 715 N N . ASP A 1 90 ? -15.743 1.227 20.151 1.00 89.56 90 ASP A N 1
ATOM 716 C CA . ASP A 1 90 ? -16.923 1.809 20.804 1.00 89.56 90 ASP A CA 1
ATOM 717 C C . ASP A 1 90 ? -18.068 0.793 20.956 1.00 89.56 90 ASP A C 1
ATOM 719 O O . ASP A 1 90 ? -18.718 0.696 22.008 1.00 89.56 90 ASP A O 1
ATOM 723 N N . GLN A 1 91 ? -18.311 -0.030 19.932 1.00 85.56 91 GLN A N 1
ATOM 724 C CA . GLN A 1 91 ? -19.292 -1.115 20.020 1.00 85.56 91 GLN A CA 1
ATOM 725 C C . GLN A 1 91 ? -18.904 -2.164 21.069 1.00 85.56 91 GLN A C 1
ATOM 727 O O . GLN A 1 91 ? -19.751 -2.628 21.837 1.00 85.56 91 GLN A O 1
ATOM 732 N N . ASN A 1 92 ? -17.626 -2.528 21.145 1.00 83.00 92 ASN A N 1
ATOM 733 C CA . ASN A 1 92 ? -17.138 -3.470 22.148 1.00 83.00 92 ASN A CA 1
ATOM 734 C C . ASN A 1 92 ? -17.252 -2.897 23.570 1.00 83.00 92 ASN A C 1
ATOM 736 O O . ASN A 1 92 ? -17.643 -3.613 24.500 1.00 83.00 92 ASN A O 1
ATOM 740 N N . PHE A 1 93 ? -16.989 -1.601 23.746 1.00 81.44 93 PHE A N 1
ATOM 741 C CA . PHE A 1 93 ? -17.152 -0.907 25.022 1.00 81.44 93 PHE A CA 1
ATOM 742 C C . PHE A 1 93 ? -18.618 -0.877 25.476 1.00 81.44 93 PHE A C 1
ATOM 744 O O . PHE A 1 93 ? -18.945 -1.224 26.611 1.00 81.44 93 PHE A O 1
ATOM 751 N N . THR A 1 94 ? -19.537 -0.535 24.574 1.00 76.19 94 THR A N 1
ATOM 752 C CA . THR A 1 94 ? -20.975 -0.517 24.891 1.00 76.19 94 THR A CA 1
ATOM 753 C C . THR A 1 94 ? -21.526 -1.917 25.166 1.00 76.19 94 THR A C 1
ATOM 755 O O . THR A 1 94 ? -22.330 -2.091 26.085 1.00 76.19 94 THR A O 1
ATOM 758 N N . ARG A 1 95 ? -21.061 -2.941 24.439 1.00 74.12 95 ARG A N 1
ATOM 759 C CA . ARG A 1 95 ? -21.434 -4.342 24.678 1.00 74.12 95 ARG A CA 1
ATOM 760 C C . ARG A 1 95 ? -20.979 -4.837 26.049 1.00 74.12 95 ARG A C 1
ATOM 762 O O . ARG A 1 95 ? -21.776 -5.452 26.750 1.00 74.12 95 ARG A O 1
ATOM 769 N N . THR A 1 96 ? -19.732 -4.573 26.430 1.00 73.44 96 THR A N 1
ATOM 770 C CA . THR A 1 96 ? -19.176 -5.020 27.720 1.00 73.44 96 THR A CA 1
ATOM 771 C C . THR A 1 96 ? -19.835 -4.327 28.912 1.00 73.44 96 THR A C 1
ATOM 773 O O . THR A 1 96 ? -20.064 -4.968 29.937 1.00 73.44 96 THR A O 1
ATOM 776 N N . ASN A 1 97 ? -20.222 -3.056 28.768 1.00 64.88 97 ASN A N 1
ATOM 777 C CA . ASN A 1 97 ? -20.908 -2.301 29.820 1.00 64.88 97 ASN A CA 1
ATOM 778 C C . ASN A 1 97 ? -22.378 -2.732 30.010 1.00 64.88 97 ASN A C 1
ATOM 780 O O . ASN A 1 97 ? -22.911 -2.650 31.107 1.00 64.88 97 ASN A O 1
ATOM 784 N N . LYS A 1 98 ? -23.038 -3.252 28.965 1.00 60.88 98 LYS A N 1
ATOM 785 C CA . LYS A 1 98 ? -24.437 -3.721 29.038 1.00 60.88 98 LYS A CA 1
ATOM 786 C C . LYS A 1 98 ? -24.600 -5.101 29.695 1.00 60.88 98 LYS A C 1
ATOM 788 O O . LYS A 1 98 ? -25.711 -5.484 30.044 1.00 60.88 98 LYS A O 1
ATOM 793 N N . THR A 1 99 ? -23.517 -5.866 29.818 1.00 59.16 99 THR A N 1
ATOM 794 C CA . THR A 1 99 ? -23.493 -7.209 30.431 1.00 59.16 99 THR A CA 1
ATOM 795 C C . THR A 1 99 ? -23.098 -7.211 31.910 1.00 59.16 99 THR A C 1
ATOM 797 O O . THR A 1 99 ? -22.911 -8.286 32.479 1.00 59.16 99 THR A O 1
ATOM 800 N N . ARG A 1 100 ? -22.941 -6.034 32.521 1.00 50.75 100 ARG A N 1
ATOM 801 C CA . ARG A 1 100 ? -22.591 -5.854 33.931 1.00 50.75 100 ARG A CA 1
ATOM 802 C C . ARG A 1 100 ? -23.768 -5.264 34.696 1.00 50.75 100 ARG A C 1
ATOM 804 O O . ARG A 1 100 ? -23.901 -5.629 35.882 1.00 50.75 100 ARG A O 1
#

Sequence (100 aa):
MPVYYFIYAAITLGCVLFLLRHFIVKSASLPTQLYVQGLHAENNGDYEAAAVTYESALVEIKKGRFNSALQKKILEKLKVLHLVIDYQNDQNFTRTNKTR

Solvent-accessible surface area (backbone atoms only — not comparable to full-atom values): 5467 Å² total; per-residue (Å²): 140,64,66,66,60,56,53,51,50,52,51,53,51,50,51,52,53,50,51,51,51,53,53,58,68,63,53,68,52,69,40,56,49,30,45,53,51,16,49,52,30,46,75,71,68,37,50,69,64,14,44,56,30,37,51,52,19,49,55,48,34,69,76,45,100,62,56,72,68,58,49,51,53,46,53,56,49,45,56,53,45,51,54,52,52,52,50,53,50,52,52,51,52,54,53,58,62,72,77,110

pLDDT: mean 84.8, std 11.06, range [50.75, 95.06]

Mean predicted aligned error: 10.28 Å

Secondary structure (DSSP, 8-state):
--HHHHHHHHHHHHHHHHHHHHHHHHS--HHHHHHHHHHHHHHTT-HHHHHHHHHHHHHHHHHSS--HHHHHHHHHHHHHHHHHHHHHHHHHHHHHHHT-

Nearest PDB structures (foldseek):
  2xcb-assembly1_A  TM=9.119E-01  e=7.753E-01  Pseudomonas aeruginosa
  3wxx-assembly2_C  TM=9.207E-01  e=1.295E+00  Aeromonas hydrophila
  7t7t-assembly1_A  TM=8.344E-01  e=1.570E+00  Citrus unshiu
  2vgx-assembly1_B  TM=8.609E-01  e=2.624E+00  Yersinia enterocolitica
  8hme-assembly1_E  TM=8.053E-01  e=6.442E+00  Tetrahymena thermophila